Protein AF-A0A968LUG7-F1 (afdb_monomer_lite)

Sequence (84 aa):
MKALKPRFNREQRVNFLGGCGTIKTYQPESGTWLYLIEMEMGPEPDVGRIGNETRIFLPEADINYGIALTASNWVLFCRSTSCI

Radius of gyration: 15.29 Å; chains: 1; bounding box: 33×25×51 Å

Structure (mmCIF, N/CA/C/O backbone):
data_AF-A0A968LUG7-F1
#
_entry.id   AF-A0A968LUG7-F1
#
loop_
_atom_site.group_PDB
_atom_site.id
_atom_site.type_symbol
_atom_site.label_atom_id
_atom_site.label_alt_id
_atom_site.label_comp_id
_atom_site.label_asym_i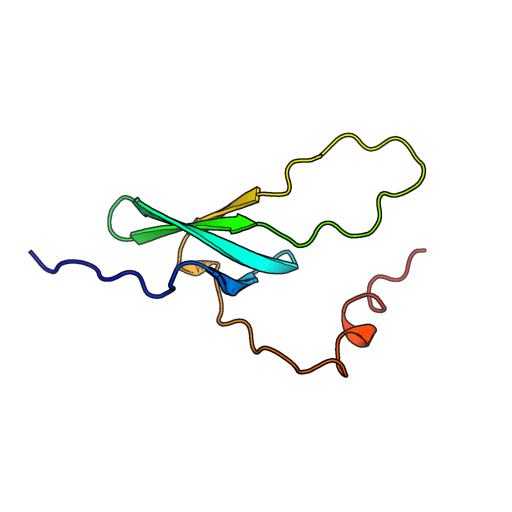d
_atom_site.label_entity_id
_atom_site.label_seq_id
_atom_site.pdbx_PDB_ins_code
_atom_site.Cartn_x
_atom_site.Cartn_y
_atom_site.Cartn_z
_atom_site.occupancy
_atom_site.B_iso_or_equiv
_atom_site.auth_seq_id
_atom_site.auth_comp_id
_atom_site.auth_asym_id
_atom_site.auth_atom_id
_atom_site.pdbx_PDB_model_num
ATOM 1 N N . MET A 1 1 ? -15.947 0.581 21.517 1.00 47.62 1 MET A N 1
ATOM 2 C CA . MET A 1 1 ? -15.737 0.744 20.061 1.00 47.62 1 MET A CA 1
ATOM 3 C C . MET A 1 1 ? -14.417 0.068 19.720 1.00 47.62 1 MET A C 1
ATOM 5 O O . MET A 1 1 ? -13.407 0.470 20.283 1.00 47.62 1 MET A O 1
ATOM 9 N N . LYS A 1 2 ? -14.404 -1.012 18.925 1.00 54.66 2 LYS A N 1
ATOM 10 C CA . LYS A 1 2 ? -13.128 -1.591 18.471 1.00 54.66 2 LYS A CA 1
ATOM 11 C C . LYS A 1 2 ? -12.495 -0.569 17.533 1.00 54.66 2 LYS A C 1
ATOM 13 O O . LYS A 1 2 ? -13.077 -0.272 16.496 1.00 54.66 2 LYS A O 1
ATOM 18 N N . ALA A 1 3 ? -11.342 -0.025 17.908 1.00 61.94 3 ALA A N 1
ATOM 19 C CA . ALA A 1 3 ? -10.500 0.664 16.948 1.00 61.94 3 ALA A CA 1
ATOM 20 C C . ALA A 1 3 ? -10.115 -0.376 15.891 1.00 61.94 3 ALA A C 1
ATOM 22 O O . ALA A 1 3 ? -9.382 -1.322 16.185 1.00 61.94 3 ALA A O 1
ATOM 23 N N . LEU A 1 4 ? -10.687 -0.259 14.692 1.00 75.00 4 LEU A N 1
ATOM 24 C CA . LEU A 1 4 ? -10.183 -0.992 13.542 1.00 75.00 4 LEU A CA 1
ATOM 25 C C . LEU A 1 4 ? -8.730 -0.548 13.385 1.00 75.00 4 LEU A C 1
ATOM 27 O O . LEU A 1 4 ? -8.439 0.643 13.425 1.00 75.00 4 LEU A O 1
ATOM 31 N N . LYS A 1 5 ? -7.807 -1.500 13.328 1.00 83.31 5 LYS A N 1
ATOM 32 C CA . LYS A 1 5 ? -6.398 -1.216 13.071 1.00 83.31 5 LYS A CA 1
ATOM 33 C C . LYS A 1 5 ? -6.171 -1.436 11.576 1.00 83.31 5 LYS A C 1
ATOM 35 O O . LYS A 1 5 ? -6.677 -2.441 11.077 1.00 83.31 5 LYS A O 1
ATOM 40 N N . PRO A 1 6 ? -5.450 -0.550 10.873 1.00 85.44 6 PRO A N 1
ATOM 41 C CA . PRO A 1 6 ? -5.122 -0.788 9.475 1.00 85.44 6 PRO A CA 1
ATOM 42 C C . PRO A 1 6 ? -4.275 -2.060 9.362 1.00 85.44 6 PRO A C 1
ATOM 44 O O . PRO A 1 6 ? -3.350 -2.272 10.155 1.00 85.44 6 PRO A O 1
ATOM 47 N N . ARG A 1 7 ? -4.596 -2.916 8.389 1.00 87.88 7 ARG A N 1
ATOM 48 C CA . ARG A 1 7 ? -3.869 -4.167 8.139 1.00 87.88 7 ARG A CA 1
ATOM 49 C C . ARG A 1 7 ? -2.497 -3.946 7.503 1.00 87.88 7 ARG A C 1
ATOM 51 O O . ARG A 1 7 ? -1.571 -4.714 7.765 1.00 87.88 7 ARG A O 1
ATOM 58 N N . PHE A 1 8 ? -2.373 -2.904 6.686 1.00 89.06 8 PHE A N 1
ATOM 59 C CA . PHE A 1 8 ? -1.140 -2.530 5.998 1.00 89.06 8 PHE A CA 1
ATOM 60 C C . PHE A 1 8 ? -0.595 -1.183 6.487 1.00 89.06 8 PHE A C 1
ATOM 62 O O . PHE A 1 8 ? -1.353 -0.326 6.945 1.00 89.06 8 PHE A O 1
ATOM 69 N N . ASN A 1 9 ? 0.721 -0.995 6.372 1.00 89.56 9 ASN A N 1
ATOM 70 C CA . ASN A 1 9 ? 1.415 0.222 6.792 1.00 89.56 9 ASN A CA 1
ATOM 71 C C . ASN A 1 9 ? 1.802 1.107 5.600 1.00 89.56 9 ASN A C 1
ATOM 73 O O . ASN A 1 9 ? 1.796 0.678 4.447 1.00 89.56 9 ASN A O 1
ATOM 77 N N . ARG A 1 10 ? 2.171 2.358 5.896 1.00 90.50 10 ARG A N 1
ATOM 78 C CA . ARG A 1 10 ? 2.771 3.267 4.910 1.00 90.50 10 ARG A CA 1
ATOM 79 C C . ARG A 1 10 ? 4.111 2.711 4.432 1.00 90.50 10 ARG A C 1
ATOM 81 O O . ARG A 1 10 ? 4.798 2.025 5.182 1.00 90.50 10 ARG A O 1
ATOM 88 N N . GLU A 1 11 ? 4.441 3.006 3.181 1.00 89.69 11 GLU A N 1
ATOM 89 C CA . GLU A 1 11 ? 5.657 2.567 2.481 1.00 89.69 11 GLU A CA 1
ATOM 90 C C . GLU A 1 11 ? 5.773 1.044 2.328 1.00 89.69 11 GLU A C 1
ATOM 92 O O . GLU A 1 11 ? 6.809 0.514 1.932 1.00 89.69 11 GLU A O 1
ATOM 97 N N . GLN A 1 12 ? 4.682 0.320 2.586 1.00 88.00 12 GLN A N 1
ATOM 98 C CA . GLN A 1 12 ? 4.616 -1.114 2.379 1.00 88.00 12 GLN A CA 1
ATOM 99 C C . GLN A 1 12 ? 4.257 -1.427 0.926 1.00 88.00 12 GLN A C 1
ATOM 101 O O . GLN A 1 12 ? 3.319 -0.860 0.359 1.00 88.00 12 GLN A O 1
ATOM 106 N N . ARG A 1 13 ? 4.987 -2.376 0.338 1.00 88.12 13 ARG A N 1
ATOM 107 C CA . ARG A 1 13 ? 4.713 -2.886 -1.004 1.00 88.12 13 ARG A CA 1
ATOM 108 C C . ARG A 1 13 ? 3.591 -3.922 -0.969 1.00 88.12 13 ARG A C 1
ATOM 110 O O . ARG A 1 13 ? 3.607 -4.845 -0.150 1.00 88.12 13 ARG A O 1
ATOM 117 N N . VAL A 1 14 ? 2.622 -3.765 -1.858 1.00 89.94 14 VAL A N 1
ATOM 118 C CA . VAL A 1 14 ? 1.421 -4.601 -1.941 1.00 89.94 14 VAL A CA 1
ATOM 119 C C . VAL A 1 14 ? 1.111 -4.986 -3.381 1.00 89.94 14 VAL A C 1
ATOM 121 O O . VAL A 1 14 ? 1.523 -4.310 -4.325 1.00 89.94 14 VAL A O 1
ATOM 124 N N . ASN A 1 15 ? 0.373 -6.082 -3.532 1.00 88.00 15 ASN A N 1
ATOM 125 C CA . ASN A 1 15 ? -0.117 -6.578 -4.813 1.00 88.00 15 ASN A CA 1
ATOM 126 C C . ASN A 1 15 ? -1.642 -6.456 -4.843 1.00 88.00 15 ASN A C 1
ATOM 128 O O . ASN A 1 15 ? -2.297 -6.692 -3.831 1.00 88.00 15 ASN A O 1
ATOM 132 N N . PHE A 1 16 ? -2.211 -6.131 -5.993 1.00 88.12 16 PHE A N 1
ATOM 133 C CA . PHE A 1 16 ? -3.656 -6.014 -6.192 1.00 88.12 16 PHE A CA 1
ATOM 134 C C . PHE A 1 16 ? -4.014 -6.411 -7.630 1.00 88.12 16 PHE A C 1
ATOM 136 O O . PHE A 1 16 ? -3.140 -6.638 -8.472 1.00 88.12 16 PHE A O 1
ATOM 143 N N . LEU A 1 17 ? -5.308 -6.513 -7.929 1.00 81.38 17 LEU A N 1
ATOM 144 C CA . LEU A 1 17 ? -5.779 -6.771 -9.291 1.00 81.38 17 LEU A CA 1
ATOM 145 C C . LEU A 1 17 ? -5.454 -5.567 -10.189 1.00 81.38 17 LEU A C 1
ATOM 147 O O . LEU A 1 17 ? -6.114 -4.537 -10.122 1.00 81.38 17 LEU A O 1
ATOM 151 N N . GLY A 1 18 ? -4.406 -5.693 -11.003 1.00 78.00 18 GLY A N 1
ATOM 152 C CA . GLY A 1 18 ? -3.889 -4.614 -11.854 1.00 78.00 18 GLY A CA 1
ATOM 153 C C . GLY A 1 18 ? -2.381 -4.398 -11.731 1.00 78.00 18 GLY A C 1
ATOM 154 O O . GLY A 1 18 ? -1.794 -3.755 -12.595 1.00 78.00 18 GLY A O 1
ATOM 155 N N . GLY A 1 19 ? -1.736 -4.976 -10.713 1.00 82.31 19 GLY A N 1
ATOM 156 C CA . GLY A 1 19 ? -0.283 -4.957 -10.580 1.00 82.31 19 GLY A CA 1
ATOM 157 C C . GLY A 1 19 ? 0.186 -4.906 -9.132 1.00 82.31 19 GLY A C 1
ATOM 158 O O . GLY A 1 19 ? -0.428 -5.460 -8.219 1.00 82.31 19 GLY A O 1
ATOM 159 N N . CYS A 1 20 ? 1.315 -4.243 -8.925 1.00 85.19 20 CYS A N 1
ATOM 160 C CA . CYS A 1 20 ? 1.893 -4.014 -7.611 1.00 85.19 20 CYS A CA 1
ATOM 161 C C . CYS A 1 20 ? 2.188 -2.530 -7.419 1.00 85.19 20 CYS A C 1
ATOM 163 O O . CYS A 1 20 ? 2.500 -1.813 -8.369 1.00 85.19 20 CYS A O 1
ATOM 165 N N . GLY A 1 21 ? 2.133 -2.079 -6.174 1.00 87.12 21 GLY A N 1
ATOM 166 C CA . GLY A 1 21 ? 2.431 -0.699 -5.832 1.00 87.12 21 GLY A CA 1
ATOM 167 C C . GLY A 1 21 ? 2.802 -0.547 -4.368 1.00 87.12 21 GLY A C 1
ATOM 168 O O . GLY A 1 21 ? 2.877 -1.519 -3.613 1.00 87.12 21 GLY A O 1
ATOM 169 N N . THR A 1 22 ? 3.058 0.690 -3.971 1.00 90.25 22 THR A N 1
ATOM 170 C CA . THR A 1 22 ? 3.489 1.044 -2.621 1.00 90.25 22 THR A CA 1
ATOM 171 C C . THR A 1 22 ? 2.421 1.882 -1.943 1.00 90.25 22 THR A C 1
ATOM 173 O O . THR A 1 22 ? 1.955 2.877 -2.497 1.00 90.25 22 THR A O 1
ATOM 176 N N . ILE A 1 23 ? 2.047 1.512 -0.721 1.00 92.44 23 ILE A N 1
ATOM 177 C CA . ILE A 1 23 ? 1.074 2.271 0.065 1.00 92.44 23 ILE A CA 1
ATOM 178 C C . ILE A 1 23 ? 1.686 3.611 0.468 1.00 92.44 23 ILE A C 1
ATOM 180 O O . ILE A 1 23 ? 2.693 3.663 1.171 1.00 92.44 23 ILE A O 1
ATOM 184 N N . LYS A 1 24 ? 1.055 4.716 0.080 1.00 91.88 24 LYS A N 1
ATOM 185 C CA . LYS A 1 24 ? 1.456 6.068 0.495 1.00 91.88 24 LYS A CA 1
ATOM 186 C C . LYS A 1 24 ? 0.728 6.525 1.746 1.00 91.88 24 LYS A C 1
ATOM 188 O O . LYS A 1 24 ? 1.339 7.079 2.663 1.00 91.88 24 LYS A O 1
ATOM 193 N N . THR A 1 25 ? -0.578 6.295 1.772 1.00 92.69 25 THR A N 1
ATOM 194 C CA . THR A 1 25 ? -1.456 6.675 2.876 1.00 92.69 25 THR A CA 1
ATOM 195 C C . THR A 1 25 ? -2.660 5.742 2.942 1.00 92.69 25 THR A C 1
ATOM 197 O O . THR A 1 25 ? -2.900 4.963 2.020 1.00 92.69 25 THR A O 1
ATOM 200 N N . TYR A 1 26 ? -3.404 5.812 4.037 1.00 92.56 26 TYR A N 1
ATOM 201 C CA . TYR A 1 26 ? -4.647 5.086 4.234 1.00 92.56 26 TYR A CA 1
ATOM 202 C C . TYR A 1 26 ? -5.608 5.911 5.081 1.00 92.56 26 TYR A C 1
ATOM 204 O O . TYR A 1 26 ? -5.184 6.687 5.940 1.00 92.56 26 TYR A O 1
ATOM 212 N N . GLN A 1 27 ? -6.902 5.733 4.845 1.00 91.56 27 GLN A N 1
ATOM 213 C CA . GLN A 1 27 ? -7.963 6.411 5.577 1.00 91.56 27 GLN A CA 1
ATOM 214 C C . GLN A 1 27 ? -9.077 5.427 5.949 1.00 91.56 27 GLN A C 1
ATOM 216 O O . GLN A 1 27 ? -9.328 4.476 5.205 1.00 91.56 27 GLN A O 1
ATOM 221 N N . PRO A 1 28 ? -9.730 5.618 7.106 1.00 89.94 28 PRO A N 1
ATOM 222 C CA . PRO A 1 28 ? -10.870 4.798 7.481 1.00 89.94 28 PRO A CA 1
ATOM 223 C C . PRO A 1 28 ? -12.068 5.119 6.577 1.00 89.94 28 PRO A C 1
ATOM 225 O O . PRO A 1 28 ? -12.381 6.286 6.350 1.00 89.94 28 PRO A O 1
ATOM 228 N N . GLU A 1 29 ? -12.762 4.089 6.101 1.00 87.81 29 GLU A N 1
ATOM 229 C CA . GLU A 1 29 ? -13.944 4.214 5.244 1.00 87.81 29 GLU A CA 1
ATOM 230 C C . GLU A 1 29 ? -15.027 3.242 5.718 1.00 87.81 29 GLU A C 1
ATOM 232 O O . GLU A 1 29 ? -14.834 2.040 5.639 1.00 87.81 29 GLU A O 1
ATOM 237 N N . SER A 1 30 ? -16.157 3.735 6.239 1.00 83.06 30 SER A N 1
ATOM 238 C CA . SER A 1 30 ? -17.375 2.952 6.550 1.00 83.06 30 SER A CA 1
ATOM 239 C C . SER A 1 30 ? -17.167 1.531 7.121 1.00 83.06 30 SER A C 1
ATOM 241 O O . SER A 1 30 ? -17.842 0.586 6.724 1.00 83.06 30 SER A O 1
ATOM 243 N N . GLY A 1 31 ? -16.244 1.362 8.076 1.00 82.94 31 GLY A N 1
ATOM 244 C CA . GLY A 1 31 ? -15.959 0.063 8.711 1.00 82.94 31 GLY A CA 1
ATOM 245 C C . GLY A 1 31 ? -14.877 -0.787 8.029 1.00 82.94 31 GLY A C 1
ATOM 246 O O . GLY A 1 31 ? -14.588 -1.886 8.496 1.00 82.94 31 GLY A O 1
ATOM 247 N N . THR A 1 32 ? -14.251 -0.264 6.981 1.00 88.00 32 THR A N 1
ATOM 248 C CA . THR A 1 32 ? -13.059 -0.785 6.306 1.00 88.00 32 THR A CA 1
ATOM 249 C C . THR A 1 32 ? -11.959 0.287 6.230 1.00 88.00 32 THR A C 1
ATOM 251 O O . THR A 1 32 ? -12.069 1.370 6.817 1.00 88.00 32 THR A O 1
ATOM 254 N N . TRP A 1 33 ? -10.871 -0.032 5.532 1.00 91.75 33 TRP A N 1
ATOM 255 C CA . TRP A 1 33 ? -9.759 0.862 5.234 1.00 91.75 33 TRP A CA 1
ATOM 256 C C . TRP A 1 33 ? -9.602 1.036 3.728 1.00 91.75 33 TRP A C 1
ATOM 258 O O . TRP A 1 33 ? -9.594 0.058 2.981 1.00 91.75 33 TRP A O 1
ATOM 268 N N . LEU A 1 34 ? -9.431 2.286 3.308 1.00 93.00 34 LEU A N 1
ATOM 269 C CA . LEU A 1 34 ? -9.089 2.656 1.944 1.00 93.00 34 LEU A CA 1
ATOM 270 C C . LEU A 1 34 ? -7.608 3.039 1.898 1.00 93.00 34 LEU A C 1
ATOM 272 O O . LEU A 1 34 ? -7.154 3.880 2.677 1.00 93.00 34 LEU A O 1
ATOM 276 N N . TYR A 1 35 ? -6.852 2.434 0.990 1.00 93.44 35 TYR A N 1
ATOM 277 C CA . TYR A 1 35 ? -5.412 2.628 0.854 1.00 93.44 35 TYR A CA 1
ATOM 278 C C . TYR A 1 35 ? -5.090 3.330 -0.460 1.00 93.44 35 TYR A C 1
ATOM 280 O O . TYR A 1 35 ? -5.533 2.902 -1.522 1.00 93.44 35 TYR A O 1
ATOM 288 N N . LEU A 1 36 ? -4.268 4.377 -0.389 1.00 92.94 36 LEU A N 1
ATOM 289 C CA . LEU A 1 36 ? -3.682 5.016 -1.559 1.00 92.94 36 LEU A CA 1
ATOM 290 C C . LEU A 1 36 ? -2.405 4.278 -1.942 1.00 92.94 36 LEU A C 1
ATOM 292 O O . LEU A 1 36 ? -1.420 4.298 -1.196 1.00 92.94 36 LEU A O 1
ATOM 296 N N . ILE A 1 37 ? -2.413 3.672 -3.116 1.00 90.69 37 ILE A N 1
ATOM 297 C CA . ILE A 1 37 ? -1.301 2.905 -3.657 1.00 90.69 37 ILE A CA 1
ATOM 298 C C . ILE A 1 37 ? -0.713 3.686 -4.822 1.00 90.69 37 ILE A C 1
ATOM 300 O O . ILE A 1 37 ? -1.417 4.019 -5.771 1.00 90.69 37 ILE A O 1
ATOM 304 N N . GLU A 1 38 ? 0.581 3.975 -4.745 1.00 89.00 38 GLU A N 1
ATOM 305 C CA . GLU A 1 38 ? 1.358 4.525 -5.854 1.00 89.00 38 GLU A CA 1
ATOM 306 C C . GLU A 1 38 ? 2.027 3.371 -6.604 1.00 89.00 38 GLU A C 1
ATOM 308 O O . GLU A 1 38 ? 2.782 2.593 -6.014 1.00 89.00 38 GLU A O 1
ATOM 313 N N . MET A 1 39 ? 1.713 3.226 -7.887 1.00 84.12 39 MET A N 1
ATOM 314 C CA . MET A 1 39 ? 2.321 2.217 -8.752 1.00 84.12 39 MET A CA 1
ATOM 315 C C . MET A 1 39 ? 3.703 2.678 -9.217 1.00 84.12 39 MET A C 1
ATOM 317 O O . MET A 1 39 ? 3.971 3.872 -9.312 1.00 84.12 39 MET A O 1
ATOM 321 N N . GLU A 1 40 ? 4.601 1.746 -9.526 1.00 69.94 40 GLU A N 1
ATOM 322 C CA . GLU A 1 40 ? 5.834 2.126 -10.219 1.00 69.94 40 GLU A CA 1
ATOM 323 C C . GLU A 1 40 ? 5.488 2.494 -11.662 1.00 69.94 40 GLU A C 1
ATOM 325 O O . GLU A 1 40 ? 4.948 1.677 -12.409 1.00 69.94 40 GLU A O 1
ATOM 330 N N . MET A 1 41 ? 5.767 3.742 -12.040 1.00 63.12 41 MET A N 1
ATOM 331 C CA . MET A 1 41 ? 5.636 4.178 -13.423 1.00 63.12 41 MET A CA 1
ATOM 332 C C . MET A 1 41 ? 6.722 3.452 -14.228 1.00 63.12 41 MET A C 1
ATOM 334 O O . MET A 1 41 ? 7.913 3.612 -13.959 1.00 63.12 41 MET A O 1
ATOM 338 N N . GLY A 1 42 ? 6.309 2.598 -15.167 1.00 62.47 42 GLY A N 1
ATOM 339 C CA . GLY A 1 42 ? 7.226 2.051 -16.166 1.00 62.47 42 GLY A CA 1
ATOM 340 C C . GLY A 1 42 ? 7.828 3.176 -17.021 1.00 62.47 42 GLY A C 1
ATOM 341 O O . GLY A 1 42 ? 7.331 4.302 -16.968 1.00 62.47 42 GLY A O 1
ATOM 342 N N . PRO A 1 43 ? 8.887 2.904 -17.804 1.00 56.03 43 PRO A N 1
ATOM 343 C CA . PRO A 1 43 ? 9.436 3.901 -18.718 1.00 56.03 43 PRO A CA 1
ATOM 344 C C . PRO A 1 43 ? 8.323 4.450 -19.618 1.00 56.03 43 PRO A C 1
ATOM 346 O O . PRO A 1 43 ? 7.511 3.679 -20.138 1.00 56.03 43 PRO A O 1
ATOM 349 N N . GLU A 1 44 ? 8.265 5.777 -19.747 1.00 54.09 44 GL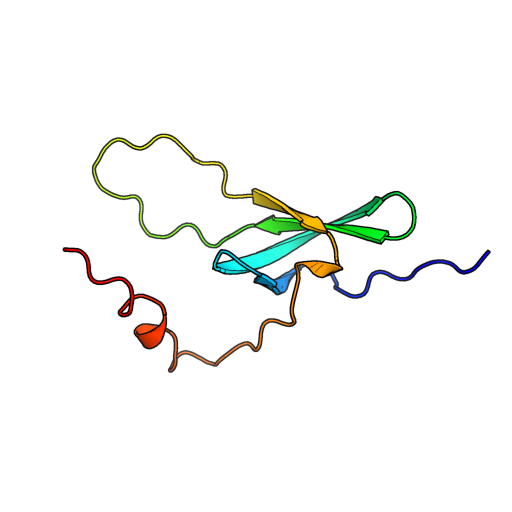U A N 1
ATOM 350 C CA . GLU A 1 44 ? 7.262 6.462 -20.562 1.00 54.09 44 GLU A CA 1
ATOM 351 C C . GLU A 1 44 ? 7.288 5.893 -21.991 1.00 54.09 44 GLU A C 1
ATOM 353 O O . GLU A 1 44 ? 8.351 5.868 -22.614 1.00 54.09 44 GLU A O 1
ATOM 358 N N . PRO A 1 45 ? 6.161 5.397 -22.528 1.00 55.16 45 PRO A N 1
ATOM 359 C CA . PRO A 1 45 ? 6.108 5.001 -23.926 1.00 55.16 45 PRO A CA 1
ATOM 360 C C . PRO A 1 45 ? 6.215 6.248 -24.818 1.00 55.16 45 PRO A C 1
ATOM 362 O O . PRO A 1 45 ? 5.512 7.229 -24.585 1.00 55.16 45 PRO A O 1
ATOM 365 N N . ASP A 1 46 ? 7.029 6.183 -25.878 1.00 58.28 46 ASP A N 1
ATOM 366 C CA . ASP A 1 46 ? 7.335 7.262 -26.846 1.00 58.28 46 ASP A CA 1
ATOM 367 C C . ASP A 1 46 ? 6.121 7.941 -27.530 1.00 58.28 46 ASP A C 1
ATOM 369 O O . ASP A 1 46 ? 6.283 8.884 -28.304 1.00 58.28 46 ASP A O 1
ATOM 373 N N . VAL A 1 47 ? 4.886 7.497 -27.277 1.00 53.81 47 VAL A N 1
ATOM 374 C CA . VAL A 1 47 ? 3.682 7.985 -27.960 1.00 53.81 47 VAL A CA 1
ATOM 375 C C . VAL A 1 47 ? 2.493 8.189 -27.014 1.00 53.81 47 VAL A C 1
ATOM 377 O O . VAL A 1 47 ? 1.700 7.289 -26.749 1.00 53.81 47 VAL A O 1
ATOM 380 N N . GLY A 1 48 ? 2.325 9.435 -26.565 1.00 56.28 48 GLY A N 1
ATOM 381 C CA . GLY A 1 48 ? 1.045 10.158 -26.604 1.00 56.28 48 GLY A CA 1
ATOM 382 C C . GLY A 1 48 ? -0.176 9.607 -25.854 1.00 56.28 48 GLY A C 1
ATOM 383 O O . GLY A 1 48 ? -1.291 10.005 -26.192 1.00 56.28 48 GLY A O 1
ATOM 384 N N . ARG A 1 49 ? -0.032 8.739 -24.846 1.00 52.88 49 ARG A N 1
ATOM 385 C CA . ARG A 1 49 ? -1.155 8.363 -23.967 1.00 52.88 49 ARG A CA 1
ATOM 386 C C . ARG A 1 49 ? -1.067 9.099 -22.635 1.00 52.88 49 ARG A C 1
ATOM 388 O O . ARG A 1 49 ? -0.381 8.680 -21.714 1.00 52.88 49 ARG A O 1
ATOM 395 N N . ILE A 1 50 ? -1.790 10.214 -22.562 1.00 55.44 50 ILE A N 1
ATOM 396 C CA . ILE A 1 50 ? -1.973 11.003 -21.344 1.00 55.44 50 ILE A CA 1
ATOM 397 C C . ILE A 1 50 ? -2.817 10.190 -20.362 1.00 55.44 50 ILE A C 1
ATOM 399 O O . ILE A 1 50 ? -3.985 9.897 -20.614 1.00 55.44 50 ILE A O 1
ATOM 403 N N . GLY A 1 51 ? -2.194 9.838 -19.245 1.00 50.88 51 GLY A N 1
ATOM 404 C CA . GLY A 1 51 ? -2.811 9.150 -18.122 1.00 50.88 51 GLY A CA 1
ATOM 405 C C . GLY A 1 51 ? -1.806 9.018 -16.986 1.00 50.88 51 GLY A C 1
ATOM 406 O O . GLY A 1 51 ? -1.498 7.909 -16.571 1.00 50.88 51 GLY A O 1
ATOM 407 N N . ASN A 1 52 ? -1.262 10.141 -16.504 1.00 55.41 52 ASN A N 1
ATOM 408 C CA . ASN A 1 52 ? -0.239 10.195 -15.445 1.00 55.41 52 ASN A CA 1
ATOM 409 C C . ASN A 1 52 ? -0.797 9.866 -14.046 1.00 55.41 52 ASN A C 1
ATOM 411 O O . ASN A 1 52 ? -0.228 10.271 -13.031 1.00 55.41 52 ASN A O 1
ATOM 415 N N . GLU A 1 53 ? -1.933 9.175 -13.967 1.00 58.53 53 GLU A N 1
ATOM 416 C CA . GLU A 1 53 ? -2.564 8.855 -12.695 1.00 58.53 53 GLU A CA 1
ATOM 417 C C . GLU A 1 53 ? -1.919 7.591 -12.115 1.00 58.53 53 GLU A C 1
ATOM 419 O O . GLU A 1 53 ? -2.413 6.474 -12.219 1.00 58.53 53 GLU A O 1
ATOM 424 N N . THR A 1 54 ? -0.744 7.782 -11.518 1.00 73.75 54 THR A N 1
ATOM 425 C CA . THR A 1 54 ? 0.102 6.731 -10.923 1.00 73.75 54 THR A CA 1
ATOM 426 C C . THR A 1 54 ? -0.404 6.262 -9.554 1.00 73.75 54 THR A C 1
ATOM 428 O O . THR A 1 54 ? 0.256 5.485 -8.865 1.00 73.75 54 THR A O 1
ATOM 431 N N . ARG A 1 55 ? -1.550 6.775 -9.101 1.00 85.44 55 ARG A N 1
ATOM 432 C CA . ARG A 1 55 ? -2.065 6.592 -7.744 1.00 85.44 55 ARG A CA 1
ATOM 433 C C . ARG A 1 55 ? -3.502 6.118 -7.792 1.00 85.44 55 ARG A C 1
ATOM 435 O O . ARG A 1 55 ? -4.331 6.756 -8.427 1.00 85.44 55 ARG A O 1
ATOM 442 N N . ILE A 1 56 ? -3.795 5.048 -7.069 1.00 87.88 56 ILE A N 1
ATOM 443 C CA . ILE A 1 56 ? -5.142 4.491 -6.982 1.00 87.88 56 ILE A CA 1
ATOM 444 C C . ILE A 1 56 ? -5.561 4.314 -5.531 1.00 87.88 56 ILE A C 1
ATOM 446 O O . ILE A 1 56 ? -4.737 4.012 -4.667 1.00 87.88 56 ILE A O 1
ATOM 450 N N . PHE A 1 57 ? -6.850 4.486 -5.270 1.00 91.06 57 PHE A N 1
ATOM 451 C CA . PHE A 1 57 ? -7.447 4.119 -3.995 1.00 91.06 57 PHE A CA 1
ATOM 452 C C . PHE A 1 57 ? -8.057 2.730 -4.111 1.00 91.06 57 PHE A C 1
ATOM 454 O O . PHE A 1 57 ? -8.903 2.508 -4.973 1.00 91.06 57 PHE A O 1
ATOM 461 N N . LEU A 1 58 ? -7.633 1.812 -3.244 1.00 91.50 58 LEU A N 1
ATOM 462 C CA . LEU A 1 58 ? -8.204 0.472 -3.158 1.00 91.50 58 LEU A CA 1
ATOM 463 C C . LEU A 1 58 ? -8.692 0.171 -1.742 1.00 91.50 58 LEU A C 1
ATOM 465 O O . LEU A 1 58 ? -8.026 0.550 -0.770 1.00 91.50 58 LEU A O 1
ATOM 469 N N . PRO A 1 59 ? -9.831 -0.524 -1.603 1.00 91.94 59 PRO A N 1
ATOM 470 C CA . PRO A 1 59 ? -10.274 -1.020 -0.313 1.00 91.94 59 PRO A CA 1
ATOM 471 C C . PRO A 1 59 ? -9.359 -2.155 0.156 1.00 91.94 59 PRO A C 1
ATOM 473 O O . PRO A 1 59 ? -8.749 -2.863 -0.644 1.00 91.94 59 PRO A O 1
ATOM 476 N N . GLU A 1 60 ? -9.304 -2.375 1.469 1.00 90.06 60 GLU A N 1
ATOM 477 C CA . GLU A 1 60 ? -8.476 -3.424 2.083 1.00 90.06 60 GLU A CA 1
ATOM 478 C C . GLU A 1 60 ? -8.688 -4.819 1.462 1.00 90.06 60 GLU A C 1
ATOM 480 O O . GLU A 1 60 ? -7.747 -5.606 1.389 1.00 90.06 60 GLU A O 1
ATOM 485 N N . ALA A 1 61 ? -9.905 -5.117 0.996 1.00 90.31 61 ALA A N 1
ATOM 486 C CA . ALA A 1 61 ? -10.267 -6.404 0.402 1.00 90.31 61 ALA A CA 1
ATOM 487 C C . ALA A 1 61 ? -9.587 -6.682 -0.951 1.00 90.31 61 ALA A C 1
ATOM 489 O O . ALA A 1 61 ? -9.361 -7.844 -1.284 1.00 90.31 61 ALA A O 1
ATOM 490 N N . ASP A 1 62 ? -9.225 -5.637 -1.699 1.00 90.44 62 ASP A N 1
ATOM 491 C CA . ASP A 1 62 ? -8.597 -5.760 -3.021 1.00 90.44 62 ASP A CA 1
ATOM 492 C C . ASP A 1 62 ? -7.061 -5.818 -2.943 1.00 90.44 62 ASP A C 1
ATOM 494 O O . ASP A 1 62 ? -6.374 -5.952 -3.961 1.00 90.44 62 ASP A O 1
ATOM 498 N N . ILE A 1 63 ? -6.505 -5.735 -1.730 1.00 91.12 63 ILE A N 1
ATOM 499 C CA . ILE A 1 63 ? -5.070 -5.623 -1.479 1.00 91.12 63 ILE A CA 1
ATOM 500 C C . ILE A 1 63 ? -4.545 -6.903 -0.838 1.00 91.12 63 ILE A C 1
ATOM 502 O O . ILE A 1 63 ? -5.023 -7.377 0.191 1.00 91.12 63 ILE A O 1
ATOM 506 N N . ASN A 1 64 ? -3.475 -7.427 -1.421 1.00 90.06 64 ASN A N 1
ATOM 507 C CA . ASN A 1 64 ? -2.760 -8.600 -0.951 1.00 90.06 64 ASN A CA 1
ATOM 508 C C . ASN A 1 64 ? -1.321 -8.249 -0.558 1.00 90.06 64 ASN A C 1
ATOM 510 O O . ASN A 1 64 ? -0.723 -7.287 -1.048 1.00 90.06 64 ASN A O 1
ATOM 514 N N . TYR A 1 65 ? -0.737 -9.061 0.327 1.00 84.38 65 TYR A N 1
ATOM 515 C CA . TYR A 1 65 ? 0.660 -8.898 0.721 1.00 84.38 65 TYR A CA 1
ATOM 516 C C . TYR A 1 65 ? 1.576 -9.053 -0.495 1.00 84.38 65 TYR A C 1
ATOM 518 O O . TYR A 1 65 ? 1.608 -10.100 -1.143 1.00 84.38 65 TYR A O 1
ATOM 526 N N . GLY A 1 66 ? 2.334 -7.998 -0.788 1.00 72.12 66 GLY A N 1
ATOM 527 C CA . GLY A 1 66 ? 3.408 -8.053 -1.761 1.00 72.12 66 GLY A CA 1
ATOM 528 C C . GLY A 1 66 ? 4.573 -8.825 -1.167 1.00 72.12 66 GLY A C 1
ATOM 529 O O . GLY A 1 66 ? 5.270 -8.319 -0.292 1.00 72.12 66 GLY A O 1
ATOM 530 N N . ILE A 1 67 ? 4.801 -10.053 -1.626 1.00 60.41 67 ILE A N 1
ATOM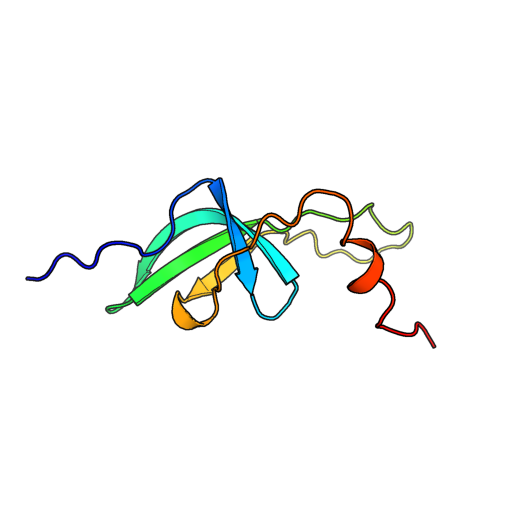 531 C CA . ILE A 1 67 ? 6.093 -10.703 -1.407 1.00 60.41 67 ILE A CA 1
ATOM 532 C C . ILE A 1 67 ? 7.127 -9.913 -2.203 1.00 60.41 67 ILE A C 1
ATOM 534 O O . ILE A 1 67 ? 7.048 -9.842 -3.430 1.00 60.41 67 ILE A O 1
ATOM 538 N N . ALA A 1 68 ? 8.081 -9.297 -1.502 1.00 51.56 68 ALA A N 1
ATOM 539 C CA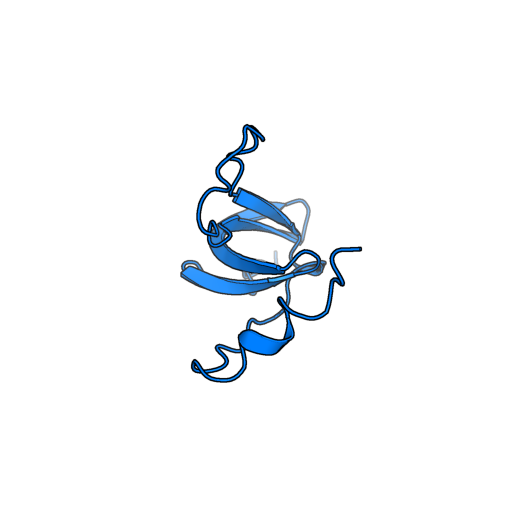 . ALA A 1 68 ? 9.281 -8.735 -2.104 1.00 51.56 68 ALA A CA 1
ATOM 540 C C . ALA A 1 68 ? 10.101 -9.892 -2.693 1.00 51.56 68 ALA A C 1
ATOM 542 O O . ALA A 1 68 ? 11.024 -10.406 -2.065 1.00 51.56 68 ALA A O 1
ATOM 543 N N . LEU A 1 69 ? 9.711 -10.366 -3.878 1.00 49.50 69 LEU A N 1
ATOM 544 C CA . LEU A 1 69 ? 10.494 -11.325 -4.637 1.00 49.50 69 LEU A CA 1
ATOM 545 C C . LEU A 1 69 ? 11.749 -10.587 -5.097 1.00 49.50 69 LEU A C 1
ATOM 547 O O . LEU A 1 69 ? 11.725 -9.740 -5.992 1.00 49.50 69 LEU A O 1
ATOM 551 N N . THR A 1 70 ? 12.837 -10.877 -4.399 1.00 44.12 70 THR A N 1
ATOM 552 C CA . THR A 1 70 ? 14.191 -10.404 -4.645 1.00 44.12 70 THR A CA 1
ATOM 553 C C . THR A 1 70 ? 14.567 -10.616 -6.111 1.00 44.12 70 THR A C 1
ATOM 555 O O . THR A 1 70 ? 14.774 -11.745 -6.530 1.00 44.12 70 THR A O 1
ATOM 558 N N . ALA A 1 71 ? 14.614 -9.527 -6.887 1.00 44.03 71 ALA A N 1
ATOM 559 C CA . ALA A 1 71 ? 15.313 -9.299 -8.167 1.00 44.03 71 ALA A CA 1
ATOM 560 C C . ALA A 1 71 ? 15.316 -10.370 -9.296 1.00 44.03 71 ALA A C 1
ATOM 562 O O . ALA A 1 71 ? 15.822 -10.084 -10.373 1.00 44.03 71 ALA A O 1
ATOM 563 N N . SER A 1 72 ? 14.734 -11.559 -9.137 1.00 45.12 72 SER A N 1
ATOM 564 C CA . SER A 1 72 ? 14.956 -12.709 -10.032 1.00 45.12 72 SER A CA 1
ATOM 565 C C . SER A 1 72 ? 13.673 -13.258 -10.655 1.00 45.12 72 SER A C 1
ATOM 567 O O . SER A 1 72 ? 13.743 -14.133 -11.508 1.00 45.12 72 SER A O 1
ATOM 569 N N . ASN A 1 73 ? 12.496 -12.748 -10.26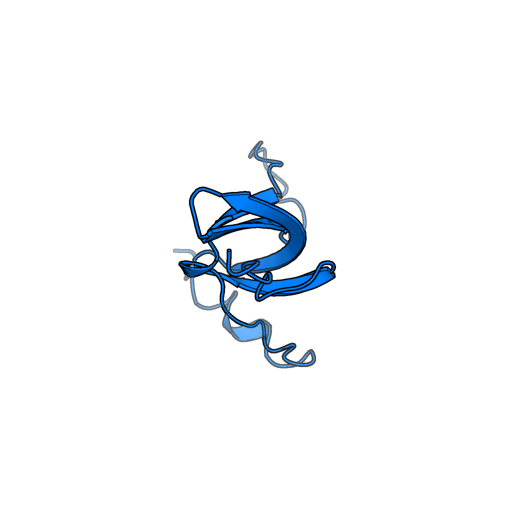8 1.00 44.09 73 ASN A N 1
ATOM 570 C CA . ASN A 1 73 ? 11.204 -13.264 -10.749 1.00 44.09 73 ASN A CA 1
ATOM 571 C C . ASN A 1 73 ? 10.344 -12.233 -11.507 1.00 44.09 73 ASN A C 1
ATOM 573 O O . ASN A 1 73 ? 9.195 -12.499 -11.848 1.00 44.09 73 ASN A O 1
ATOM 577 N N . TRP A 1 74 ? 10.896 -11.053 -11.795 1.00 44.34 74 TRP A N 1
ATOM 578 C CA . TRP A 1 74 ? 10.190 -9.949 -12.462 1.00 44.34 74 TRP A CA 1
ATOM 579 C C . TRP A 1 74 ? 9.949 -10.172 -13.961 1.00 44.34 74 TRP A C 1
ATOM 581 O O . TRP A 1 74 ? 9.073 -9.548 -14.554 1.00 44.34 74 TRP A O 1
ATOM 591 N N . VAL A 1 75 ? 10.686 -11.098 -14.578 1.00 40.44 75 VAL A N 1
ATOM 592 C CA . VAL A 1 75 ? 10.619 -11.360 -16.025 1.00 40.44 75 VAL A CA 1
ATOM 593 C C . VAL A 1 75 ? 9.351 -12.130 -16.430 1.00 40.44 75 VAL A C 1
ATOM 595 O O . VAL A 1 75 ? 8.989 -12.117 -17.604 1.00 40.44 75 VAL A O 1
ATOM 598 N N . LEU A 1 76 ? 8.628 -12.764 -15.495 1.00 44.00 76 LEU A N 1
ATOM 599 C CA . LEU A 1 76 ? 7.454 -13.572 -15.855 1.00 44.00 76 LEU A CA 1
ATOM 600 C C . LEU A 1 76 ? 6.142 -12.786 -15.978 1.00 44.00 76 LEU A C 1
ATOM 602 O O . LEU A 1 76 ? 5.306 -13.164 -16.794 1.00 44.00 76 LEU A O 1
ATOM 606 N N . PHE A 1 77 ? 5.940 -11.696 -15.229 1.00 38.25 77 PHE A N 1
ATOM 607 C CA . PHE A 1 77 ? 4.645 -10.997 -15.265 1.00 38.25 77 PHE A CA 1
ATOM 608 C C . PHE A 1 77 ? 4.496 -10.082 -16.491 1.00 38.25 77 PHE A C 1
ATOM 610 O O . PHE A 1 77 ? 3.393 -9.902 -16.994 1.00 38.25 77 PHE A O 1
ATOM 617 N N . CYS A 1 78 ? 5.607 -9.576 -17.041 1.00 36.25 78 CYS A N 1
ATOM 618 C CA . CYS A 1 78 ? 5.597 -8.720 -18.234 1.00 36.25 78 CYS A CA 1
ATOM 619 C C . CYS A 1 78 ? 5.651 -9.501 -19.566 1.00 36.25 78 CYS A C 1
ATOM 621 O O . CYS A 1 78 ? 5.532 -8.911 -20.633 1.00 36.25 78 CYS A O 1
ATOM 623 N N . ARG A 1 79 ? 5.831 -10.833 -19.539 1.00 38.81 79 ARG A N 1
ATOM 624 C CA . ARG A 1 79 ? 5.898 -11.668 -20.758 1.00 38.81 79 ARG A CA 1
ATOM 625 C C . ARG A 1 79 ? 4.605 -12.403 -21.115 1.00 38.81 79 ARG A C 1
ATOM 627 O O . ARG A 1 79 ? 4.568 -13.039 -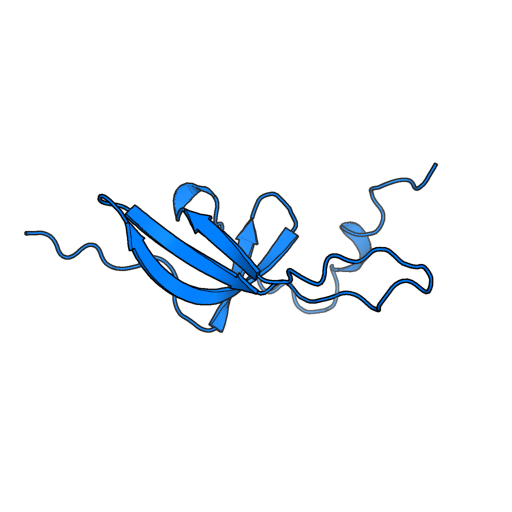22.164 1.00 38.81 79 ARG A O 1
ATOM 634 N N . SER A 1 80 ? 3.564 -12.343 -20.280 1.00 39.22 80 SER A N 1
ATOM 635 C CA . SER A 1 80 ? 2.343 -13.136 -20.500 1.00 39.22 80 SER A CA 1
ATOM 636 C C . SER A 1 80 ? 1.166 -12.374 -21.111 1.00 39.22 80 SER A C 1
ATOM 638 O O . SER A 1 80 ? 0.127 -12.987 -21.350 1.00 39.22 80 SER A O 1
ATOM 640 N N . THR A 1 81 ? 1.316 -11.091 -21.438 1.00 43.25 81 THR A N 1
ATOM 641 C CA . THR A 1 81 ? 0.463 -10.461 -22.449 1.00 43.25 81 THR A CA 1
ATOM 642 C C . THR A 1 81 ? 1.238 -10.516 -23.753 1.00 43.25 81 THR A C 1
ATOM 644 O O . THR A 1 81 ? 2.115 -9.695 -24.005 1.00 43.25 81 THR A O 1
ATOM 647 N N . SER A 1 82 ? 0.958 -11.550 -24.551 1.00 40.41 82 SER A N 1
ATOM 648 C CA . SER A 1 82 ? 1.250 -11.514 -25.981 1.00 40.41 82 SER A CA 1
ATOM 649 C C . SER A 1 82 ? 0.704 -10.196 -26.518 1.00 40.41 82 SER A C 1
ATOM 651 O O . SER A 1 82 ? -0.511 -10.022 -26.606 1.00 40.41 82 SER A O 1
ATOM 653 N N . CYS A 1 83 ? 1.597 -9.262 -26.832 1.00 34.31 83 CYS A N 1
ATOM 654 C CA . CYS A 1 83 ? 1.310 -8.262 -27.840 1.00 34.31 83 CYS A CA 1
ATOM 655 C C . CYS A 1 83 ? 1.129 -9.046 -29.142 1.00 34.31 83 CYS A C 1
ATOM 657 O O . CYS A 1 83 ? 2.104 -9.542 -29.708 1.00 34.31 83 CYS A O 1
ATOM 659 N N . ILE A 1 84 ? -0.134 -9.265 -29.506 1.00 39.44 84 ILE A N 1
ATOM 660 C CA . ILE A 1 84 ? -0.541 -9.539 -30.886 1.00 39.44 84 ILE A CA 1
ATOM 661 C C . ILE A 1 84 ? -0.338 -8.253 -31.683 1.00 39.44 84 ILE A C 1
ATOM 663 O O . ILE A 1 84 ? -0.662 -7.178 -31.125 1.00 39.44 84 ILE A O 1
#

Secondary structure (DSSP, 8-state):
---PPPSS-TT-EEEETTEEEEEEEEEEETTEEEEEEEEP-PPPPSS-------EEEEEGGGEEE-----SSSTTTTSSSS---

Foldseek 3Di:
DPPDDAPDDFQAWWAFVPGIFGFHDWDDDPNWIKTKTFAPDDPDDPDDDPDPCRIDIDIPVRIGHDDPPPPDPPVPPVPPPPPD

pLDDT: mean 71.89, std 19.85, range [34.31, 93.44]